Protein AF-A0A9P6MG29-F1 (afdb_monomer_lite)

Secondary structure (DSSP, 8-state):
-HHHHHTTS---SSPPPPHHHHHHHHH-GGG--HHHHT-HHHHHHHHHHHHHHHTTT--HHHHHHHHHHHIIIII-SS---HHHHHHHHHHHHHHHHHHHHHHHHHHHGGG--

Radius of gyration: 18.44 Å; chains: 1; bounding box: 57×37×46 Å

InterPro domains:
  IPR044539 Pachytene checkpoint protein 2-like [PTHR45991] (1-99)
  IPR058249 Pachytene checkpoint protein 2, C-terminal [PF23242] (1-96)

pLDDT: mean 85.02, std 13.1, range [45.41, 98.44]

Organism: NCBI:txid101097

Foldseek 3Di:
DVVCVVVVVDDDPDDADDPVNLVVCVVPVVPDDPVVVPDPNSVLVVLVVVLVVLLPPPDPVLVVCLQVCLCVPQPVDPDDDSVSSSVSSSVSSVVVVVVVVVVVVVVVVVPDD

Structure (mmCIF, N/CA/C/O backbone):
data_AF-A0A9P6MG29-F1
#
_entry.id   AF-A0A9P6MG29-F1
#
loop_
_atom_site.group_PDB
_atom_site.id
_atom_site.type_symbol
_atom_site.label_atom_id
_atom_site.label_alt_id
_atom_site.label_comp_id
_atom_site.label_asym_id
_atom_site.label_entity_id
_atom_site.label_seq_id
_atom_site.pdbx_PDB_ins_code
_atom_site.Cartn_x
_atom_site.Cartn_y
_atom_site.Cartn_z
_atom_site.occupancy
_atom_site.B_iso_or_equiv
_atom_site.auth_seq_id
_atom_site.auth_comp_id
_atom_site.auth_asym_id
_atom_site.auth_atom_id
_atom_site.pdbx_PDB_model_num
ATOM 1 N N . LEU A 1 1 ? 17.660 3.888 1.693 1.00 71.31 1 LEU A N 1
ATOM 2 C CA . LEU A 1 1 ? 17.752 2.534 1.100 1.00 71.31 1 LEU A CA 1
ATOM 3 C C . LEU A 1 1 ? 19.132 2.304 0.496 1.00 71.31 1 LEU A C 1
ATOM 5 O O . LEU A 1 1 ? 19.767 1.323 0.850 1.00 71.31 1 LEU A O 1
ATOM 9 N N . GLU A 1 2 ? 19.620 3.250 -0.311 1.00 80.88 2 GLU A N 1
ATOM 10 C CA . GLU A 1 2 ? 20.983 3.248 -0.871 1.00 80.88 2 GLU A CA 1
ATOM 11 C C . GLU A 1 2 ? 22.071 3.056 0.194 1.00 80.88 2 GLU A C 1
ATOM 13 O O . GLU A 1 2 ? 22.946 2.218 0.025 1.00 80.88 2 GLU A O 1
ATOM 18 N N . GLU A 1 3 ? 21.970 3.732 1.342 1.00 85.56 3 GLU A N 1
ATOM 19 C CA . GLU A 1 3 ? 22.918 3.540 2.454 1.00 85.56 3 GLU A CA 1
ATOM 20 C C . GLU A 1 3 ? 22.904 2.111 3.028 1.00 85.56 3 GLU A C 1
ATOM 22 O O . GLU A 1 3 ? 23.948 1.569 3.376 1.00 85.56 3 GLU A O 1
ATOM 27 N N . LEU A 1 4 ? 21.739 1.454 3.072 1.00 87.38 4 LEU A N 1
ATOM 28 C CA . LEU A 1 4 ? 21.623 0.069 3.548 1.00 87.38 4 LEU A CA 1
ATOM 29 C C . LEU A 1 4 ? 22.197 -0.928 2.530 1.00 87.38 4 LEU A C 1
ATOM 31 O O . LEU A 1 4 ? 22.767 -1.943 2.925 1.00 87.38 4 LEU A O 1
ATOM 35 N N . GLN A 1 5 ? 22.069 -0.632 1.232 1.00 86.38 5 GLN A N 1
ATOM 36 C CA . GLN A 1 5 ? 22.710 -1.395 0.156 1.00 86.38 5 GLN A CA 1
ATOM 37 C C . GLN A 1 5 ? 24.230 -1.193 0.164 1.00 86.38 5 GLN A C 1
ATOM 39 O O . GLN A 1 5 ? 24.970 -2.168 0.084 1.00 86.38 5 GLN A O 1
ATOM 44 N N . ARG A 1 6 ? 24.705 0.051 0.332 1.00 87.56 6 ARG A N 1
ATOM 45 C CA . ARG A 1 6 ? 26.134 0.381 0.482 1.00 87.56 6 ARG A CA 1
ATOM 46 C C . ARG A 1 6 ? 26.764 -0.346 1.664 1.00 87.56 6 ARG A C 1
ATOM 48 O O . ARG A 1 6 ? 27.885 -0.827 1.550 1.00 87.56 6 ARG A O 1
ATOM 55 N N . ALA A 1 7 ? 26.043 -0.438 2.778 1.00 93.56 7 ALA A N 1
ATOM 56 C CA . ALA A 1 7 ? 26.463 -1.185 3.959 1.00 93.56 7 ALA A CA 1
ATOM 57 C C . ALA A 1 7 ? 26.279 -2.713 3.824 1.00 93.56 7 ALA A C 1
ATOM 59 O O . ALA A 1 7 ? 26.540 -3.435 4.781 1.00 93.56 7 ALA A O 1
ATOM 60 N N . ALA A 1 8 ? 25.810 -3.207 2.670 1.00 86.31 8 ALA A N 1
ATOM 61 C CA . ALA A 1 8 ? 25.510 -4.614 2.389 1.00 86.31 8 ALA A CA 1
ATOM 62 C C . ALA A 1 8 ? 24.518 -5.279 3.368 1.00 86.31 8 ALA A C 1
ATOM 64 O O . ALA A 1 8 ? 24.458 -6.504 3.453 1.00 86.31 8 ALA A O 1
ATOM 65 N N . ILE A 1 9 ? 23.709 -4.480 4.072 1.00 93.06 9 ILE A N 1
ATOM 66 C CA . ILE A 1 9 ? 22.671 -4.955 5.001 1.00 93.06 9 ILE A CA 1
ATOM 67 C C . ILE A 1 9 ? 21.506 -5.569 4.220 1.00 93.06 9 ILE A C 1
ATOM 69 O O . ILE A 1 9 ? 20.902 -6.547 4.653 1.00 93.06 9 ILE A O 1
ATOM 73 N N . ILE A 1 10 ? 21.201 -5.003 3.052 1.00 87.31 10 ILE A N 1
ATOM 74 C CA . ILE A 1 10 ? 20.199 -5.525 2.123 1.00 87.31 10 ILE A CA 1
ATOM 75 C C . ILE A 1 10 ? 20.832 -5.747 0.752 1.00 87.31 10 ILE A C 1
ATOM 77 O O . ILE A 1 10 ? 21.582 -4.905 0.259 1.00 87.31 10 ILE A O 1
ATOM 81 N N . GLN A 1 11 ? 20.501 -6.873 0.121 1.00 84.88 11 GLN A N 1
ATOM 82 C CA . GLN A 1 11 ? 20.935 -7.210 -1.235 1.00 84.88 11 GLN A CA 1
ATOM 83 C C . GLN A 1 11 ? 19.719 -7.662 -2.046 1.00 84.88 11 GLN A C 1
ATOM 85 O O . GLN A 1 11 ? 19.389 -8.851 -2.068 1.00 84.88 11 GLN A O 1
ATOM 90 N N . PRO A 1 12 ? 18.978 -6.715 -2.646 1.00 79.25 12 PRO A N 1
ATOM 91 C CA . PRO A 1 12 ? 17.803 -7.066 -3.420 1.00 79.25 12 PRO A CA 1
ATOM 92 C C . PRO A 1 12 ? 18.225 -7.827 -4.678 1.00 79.25 12 PRO A C 1
ATOM 94 O O . PRO A 1 12 ? 19.151 -7.436 -5.383 1.00 79.25 12 PRO A O 1
ATOM 97 N N . LYS A 1 13 ? 17.519 -8.925 -4.957 1.00 80.50 13 LYS A N 1
ATOM 98 C CA . LYS A 1 13 ? 17.738 -9.750 -6.155 1.00 80.50 13 LYS A CA 1
ATOM 99 C C . LYS A 1 13 ? 17.264 -9.061 -7.441 1.00 80.50 13 LYS A C 1
ATOM 101 O O . LYS A 1 13 ? 17.619 -9.497 -8.528 1.00 80.50 13 LYS A O 1
ATOM 106 N N . VAL A 1 14 ? 16.465 -8.004 -7.302 1.00 77.69 14 VAL A N 1
ATOM 107 C CA . VAL A 1 14 ? 15.900 -7.203 -8.390 1.00 77.69 14 VAL A CA 1
ATOM 108 C C . VAL A 1 14 ? 16.294 -5.738 -8.225 1.00 77.69 14 VAL A C 1
ATOM 110 O O . VAL A 1 14 ? 16.477 -5.252 -7.105 1.00 77.69 14 VAL A O 1
ATOM 113 N N . ALA A 1 15 ? 16.432 -5.028 -9.344 1.00 78.06 15 ALA A N 1
ATOM 114 C CA . ALA A 1 15 ? 16.678 -3.593 -9.323 1.00 78.06 15 ALA A CA 1
ATOM 115 C C . ALA A 1 15 ? 15.464 -2.875 -8.721 1.00 78.06 15 ALA A C 1
ATOM 117 O O . ALA A 1 15 ? 14.336 -3.068 -9.165 1.00 78.06 15 ALA A O 1
ATOM 118 N N . LEU A 1 1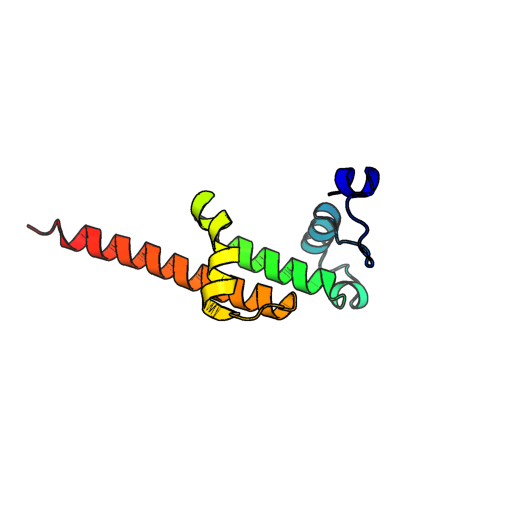6 ? 15.701 -2.050 -7.703 1.00 79.06 16 LEU A N 1
ATOM 119 C CA . LEU A 1 16 ? 14.634 -1.310 -7.044 1.00 79.06 16 LEU A CA 1
ATOM 120 C C . LEU A 1 16 ? 14.317 -0.032 -7.818 1.00 79.06 16 LEU A C 1
ATOM 122 O O . LEU A 1 16 ? 15.222 0.713 -8.203 1.00 79.06 16 LEU A O 1
ATOM 126 N N . LEU A 1 17 ? 13.029 0.246 -8.003 1.00 83.19 17 LEU A N 1
ATOM 127 C CA . LEU A 1 17 ? 12.577 1.513 -8.557 1.00 83.19 17 LEU A CA 1
ATOM 128 C C . LEU A 1 17 ? 12.780 2.630 -7.524 1.00 83.19 17 LEU A C 1
ATOM 130 O O . LEU A 1 17 ? 12.198 2.609 -6.440 1.00 83.19 17 LEU A O 1
ATOM 134 N N . SER A 1 18 ? 13.623 3.613 -7.845 1.00 85.62 18 SER A N 1
ATOM 135 C CA . SER A 1 18 ? 13.816 4.779 -6.980 1.00 85.62 18 SER A CA 1
ATOM 136 C C . SER A 1 18 ? 12.658 5.769 -7.119 1.00 85.62 18 SER A C 1
ATOM 138 O O . SER A 1 18 ? 12.059 5.899 -8.189 1.00 85.62 18 SER A O 1
ATOM 140 N N . TRP A 1 19 ? 12.373 6.520 -6.050 1.00 85.44 19 TRP A N 1
ATOM 141 C CA . TRP A 1 19 ? 11.320 7.540 -6.062 1.00 85.44 19 TRP A CA 1
ATOM 142 C C . TRP A 1 19 ? 11.545 8.589 -7.154 1.00 85.44 19 TRP A C 1
ATOM 144 O O . TRP A 1 19 ? 10.627 8.879 -7.910 1.00 85.44 19 TRP A O 1
ATOM 154 N N . SER A 1 20 ? 12.773 9.094 -7.312 1.00 85.50 20 SER A N 1
ATOM 155 C CA . SER A 1 20 ? 13.099 10.059 -8.370 1.00 85.50 20 SER A CA 1
ATOM 156 C C . SER A 1 20 ? 12.803 9.505 -9.764 1.00 85.50 20 SER A C 1
ATOM 158 O O . SER A 1 20 ? 12.231 10.207 -10.591 1.00 85.50 20 SER A O 1
ATOM 160 N N . ARG A 1 21 ? 13.133 8.230 -10.010 1.00 83.25 21 ARG A N 1
ATOM 161 C CA . ARG A 1 21 ? 12.865 7.565 -11.288 1.00 83.25 21 ARG A CA 1
ATOM 162 C C . ARG A 1 21 ? 11.363 7.403 -11.524 1.00 83.25 21 ARG A C 1
ATOM 164 O O . ARG A 1 21 ? 10.881 7.731 -12.603 1.00 83.25 21 ARG A O 1
ATOM 171 N N . PHE A 1 22 ? 10.620 6.977 -10.507 1.00 87.69 22 PHE A N 1
ATOM 172 C CA . PHE A 1 22 ? 9.162 6.898 -10.563 1.00 87.69 22 PHE A CA 1
ATOM 173 C C . PHE A 1 22 ? 8.505 8.269 -10.812 1.00 87.69 22 PHE A C 1
ATOM 175 O O . PHE A 1 22 ? 7.631 8.379 -11.667 1.00 87.69 22 PHE A O 1
ATOM 182 N N . GLN A 1 23 ? 8.969 9.335 -10.152 1.00 85.94 23 GLN A N 1
ATOM 183 C CA . GLN A 1 23 ? 8.480 10.700 -10.380 1.00 85.94 23 GLN A CA 1
ATOM 184 C C . GLN A 1 23 ? 8.724 11.176 -11.811 1.00 85.94 23 GLN A C 1
ATOM 186 O O . GLN A 1 23 ? 7.825 11.743 -12.429 1.00 85.94 23 GLN A O 1
ATOM 191 N N . THR A 1 24 ? 9.920 10.942 -12.359 1.00 82.44 24 THR A N 1
ATOM 192 C CA . THR A 1 24 ? 10.214 11.279 -13.759 1.00 82.44 24 THR A CA 1
ATOM 193 C C . THR A 1 24 ? 9.231 10.605 -14.711 1.00 82.44 24 THR A C 1
ATOM 195 O O . THR A 1 24 ? 8.819 11.230 -15.687 1.00 82.44 24 THR A O 1
ATOM 198 N N . TYR A 1 25 ? 8.823 9.370 -14.409 1.00 79.31 25 TYR A N 1
ATOM 199 C CA . TYR A 1 25 ? 7.831 8.648 -15.198 1.00 79.31 25 TYR A CA 1
ATOM 200 C C . TYR A 1 25 ? 6.416 9.199 -15.036 1.00 79.31 25 TYR A C 1
ATOM 202 O O . TYR A 1 25 ? 5.735 9.395 -16.037 1.00 79.31 25 TYR A O 1
ATOM 210 N N . LEU A 1 26 ? 5.997 9.531 -13.812 1.00 82.44 26 LEU A N 1
ATOM 211 C CA . LEU A 1 26 ? 4.698 10.167 -13.566 1.00 82.44 26 LEU A CA 1
ATOM 212 C C . LEU A 1 26 ? 4.530 11.498 -14.312 1.00 82.44 26 LEU A C 1
ATOM 214 O O . LEU A 1 26 ? 3.421 11.839 -14.707 1.00 82.44 26 LEU A O 1
ATOM 218 N N . HIS A 1 27 ? 5.609 12.261 -14.497 1.00 81.06 27 HIS A N 1
ATOM 219 C CA . HIS A 1 27 ? 5.555 13.561 -15.171 1.00 81.06 27 HIS A CA 1
ATOM 220 C C . HIS A 1 27 ? 5.655 13.492 -16.699 1.00 81.06 27 HIS A C 1
ATOM 222 O O . HIS A 1 27 ? 5.306 14.466 -17.356 1.00 81.06 27 HIS A O 1
ATOM 228 N N . ASN A 1 28 ? 6.120 12.375 -17.265 1.00 78.31 28 ASN A N 1
ATOM 229 C CA . ASN A 1 28 ? 6.388 12.240 -18.700 1.00 78.31 28 ASN A CA 1
ATOM 230 C C . ASN A 1 28 ? 5.643 11.055 -19.323 1.00 78.31 28 ASN A C 1
ATOM 232 O O . ASN A 1 28 ? 6.194 10.408 -20.208 1.00 78.31 28 ASN A O 1
ATOM 236 N N . VAL A 1 29 ? 4.421 10.761 -18.863 1.00 68.00 29 VAL A N 1
ATOM 237 C CA . VAL A 1 29 ? 3.648 9.567 -19.265 1.00 68.00 29 VAL A CA 1
ATOM 238 C C . VAL A 1 29 ? 3.540 9.422 -20.787 1.00 68.00 29 VAL A C 1
ATOM 240 O O . VAL A 1 29 ? 3.729 8.323 -21.299 1.00 68.00 29 VAL A O 1
ATOM 243 N N . ASP A 1 30 ? 3.370 10.531 -21.511 1.00 68.00 30 ASP A N 1
ATOM 244 C CA . ASP A 1 30 ? 3.252 10.553 -22.979 1.00 68.00 30 ASP A CA 1
ATOM 245 C C . ASP A 1 30 ? 4.541 10.145 -23.727 1.00 68.00 30 ASP A C 1
ATOM 247 O O . ASP A 1 30 ? 4.510 9.904 -24.932 1.00 68.00 30 ASP A O 1
ATOM 251 N N . GLY A 1 31 ? 5.682 10.079 -23.032 1.00 64.62 31 GLY A N 1
ATOM 252 C CA . GLY A 1 31 ? 6.988 9.704 -23.584 1.00 64.62 31 GLY A CA 1
ATOM 253 C C . GLY A 1 31 ? 7.541 8.374 -23.069 1.00 64.62 31 GLY A C 1
ATOM 254 O O . GLY A 1 31 ? 8.690 8.047 -23.379 1.00 64.62 31 GLY A O 1
ATOM 255 N N . LEU A 1 32 ? 6.785 7.618 -22.262 1.00 66.31 32 LEU A N 1
ATOM 256 C CA . LEU A 1 32 ? 7.221 6.290 -21.825 1.00 66.31 32 LEU A CA 1
ATOM 257 C C . LEU A 1 32 ? 7.054 5.262 -22.945 1.00 66.31 32 LEU A C 1
ATOM 259 O O . LEU A 1 32 ? 6.053 5.244 -23.652 1.00 66.31 32 LEU A O 1
ATOM 263 N N . SER A 1 33 ? 8.025 4.353 -23.060 1.00 70.31 33 SER A N 1
ATOM 264 C CA . SER A 1 33 ? 7.814 3.123 -23.817 1.00 70.31 33 SER A CA 1
ATOM 265 C C . SER A 1 33 ? 6.822 2.223 -23.079 1.00 70.31 33 SER A C 1
ATOM 267 O O . SER A 1 33 ? 6.890 2.108 -21.849 1.00 70.31 33 SER A O 1
ATOM 269 N N . ASP A 1 34 ? 5.961 1.531 -23.830 1.00 67.81 34 ASP A N 1
ATOM 270 C CA . ASP A 1 34 ? 5.031 0.533 -23.280 1.00 67.81 34 ASP A CA 1
ATOM 271 C C . ASP A 1 34 ? 5.756 -0.492 -22.395 1.00 67.81 34 ASP A C 1
ATOM 273 O O . ASP A 1 34 ? 5.279 -0.843 -21.322 1.00 67.81 34 ASP A O 1
ATOM 277 N N . GLU A 1 35 ? 6.973 -0.898 -22.765 1.00 69.38 35 GLU A N 1
ATOM 278 C CA . GLU A 1 35 ? 7.794 -1.827 -21.978 1.0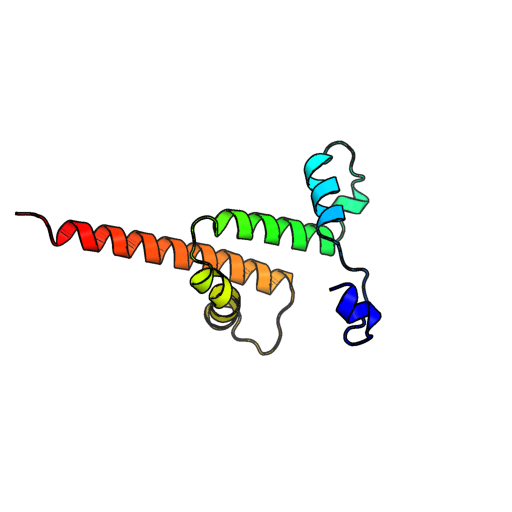0 69.38 35 GLU A CA 1
ATOM 279 C C . GLU A 1 35 ? 8.087 -1.338 -20.550 1.00 69.38 35 GLU A C 1
ATOM 281 O O . GLU A 1 35 ? 8.144 -2.142 -19.622 1.00 69.38 35 GLU A O 1
ATOM 286 N N . THR A 1 36 ? 8.255 -0.028 -20.344 1.00 68.06 36 THR A N 1
ATOM 287 C CA . THR A 1 36 ? 8.537 0.533 -19.011 1.00 68.06 36 THR A CA 1
ATOM 288 C C . THR A 1 36 ? 7.286 0.505 -18.129 1.00 68.06 36 THR A C 1
ATOM 290 O O . THR A 1 36 ? 7.369 0.158 -16.947 1.00 68.06 36 THR A O 1
ATOM 293 N N . LEU A 1 37 ? 6.127 0.819 -18.719 1.00 65.00 37 LEU A N 1
ATOM 294 C CA . LEU A 1 37 ? 4.809 0.777 -18.071 1.00 65.00 37 LEU A CA 1
ATOM 295 C C . LEU A 1 37 ? 4.370 -0.658 -17.728 1.00 65.00 37 LEU A C 1
ATOM 297 O O . LEU A 1 37 ? 3.559 -0.865 -16.827 1.00 65.00 37 LEU A O 1
ATOM 301 N N . MET A 1 38 ? 4.926 -1.650 -18.425 1.00 66.44 38 MET A N 1
ATOM 302 C CA . MET A 1 38 ? 4.633 -3.075 -18.242 1.00 66.44 38 MET A CA 1
ATOM 303 C C . MET A 1 38 ? 5.463 -3.748 -17.135 1.00 66.44 38 MET A C 1
ATOM 305 O O . MET A 1 38 ? 5.236 -4.919 -16.845 1.00 66.44 38 MET A O 1
ATOM 309 N N . THR A 1 39 ? 6.427 -3.061 -16.510 1.00 81.94 39 THR A N 1
ATOM 310 C CA . THR A 1 39 ? 7.228 -3.678 -15.436 1.00 81.94 39 THR A CA 1
ATOM 311 C C . THR A 1 39 ? 6.427 -3.815 -14.136 1.00 81.94 39 THR A C 1
ATOM 313 O O . THR A 1 39 ? 5.821 -2.844 -13.681 1.00 81.94 39 THR A O 1
ATOM 316 N N . GLU A 1 40 ? 6.488 -4.988 -13.488 1.00 79.44 40 GLU A N 1
ATOM 317 C CA . GLU A 1 40 ? 5.801 -5.256 -12.206 1.00 79.44 40 GLU A CA 1
ATOM 318 C C . GLU A 1 40 ? 6.131 -4.184 -11.154 1.00 79.44 40 GLU A C 1
ATOM 320 O O . GLU A 1 40 ? 5.242 -3.596 -10.544 1.00 79.44 40 GLU A O 1
ATOM 325 N N . SER A 1 41 ? 7.411 -3.813 -11.029 1.00 84.19 41 SER A N 1
ATOM 326 C CA . SER A 1 41 ? 7.846 -2.797 -10.062 1.00 84.19 41 SER A CA 1
ATOM 327 C C . SER A 1 41 ? 7.241 -1.408 -10.315 1.00 84.19 41 SER A C 1
ATOM 329 O O . SER A 1 41 ? 7.005 -0.664 -9.360 1.00 84.19 41 SER A O 1
ATOM 331 N N . TRP A 1 42 ? 6.988 -1.030 -11.575 1.00 86.50 42 TRP A N 1
ATOM 332 C CA . TRP A 1 42 ? 6.326 0.239 -11.881 1.00 86.50 42 TRP A CA 1
ATOM 333 C C . TRP A 1 42 ? 4.838 0.185 -11.534 1.00 86.50 42 TRP A C 1
ATOM 335 O O . TRP A 1 42 ? 4.324 1.131 -10.940 1.00 86.50 42 TRP A O 1
ATOM 345 N N . GLN A 1 43 ? 4.169 -0.927 -11.842 1.00 87.06 43 GLN A N 1
ATOM 346 C CA . GLN A 1 43 ? 2.750 -1.132 -11.537 1.00 87.06 43 GLN A CA 1
ATOM 347 C C . GLN A 1 43 ? 2.491 -1.117 -10.026 1.00 87.06 43 GLN A C 1
ATOM 349 O O . GLN A 1 43 ? 1.598 -0.410 -9.554 1.00 87.06 43 GLN A O 1
ATOM 354 N N . GLU A 1 44 ? 3.322 -1.817 -9.252 1.00 90.38 44 GLU A N 1
ATOM 355 C CA . GLU A 1 44 ? 3.279 -1.812 -7.788 1.00 90.38 44 GLU A CA 1
ATOM 356 C C . GLU A 1 44 ? 3.481 -0.400 -7.221 1.00 90.38 44 GLU A C 1
ATOM 358 O O . GLU A 1 44 ? 2.733 0.042 -6.345 1.00 90.38 44 GLU A O 1
ATOM 363 N N . ALA A 1 45 ? 4.463 0.345 -7.743 1.00 90.44 45 ALA A N 1
ATOM 364 C CA . ALA A 1 45 ? 4.729 1.718 -7.318 1.00 90.44 45 ALA A CA 1
ATOM 365 C C . ALA A 1 45 ? 3.583 2.675 -7.682 1.00 90.44 45 ALA A C 1
ATOM 367 O O . ALA A 1 45 ? 3.216 3.527 -6.869 1.00 90.44 45 ALA A O 1
ATOM 368 N N . ALA A 1 46 ? 2.986 2.518 -8.867 1.00 91.00 46 ALA A N 1
ATOM 369 C CA . ALA A 1 46 ? 1.825 3.286 -9.306 1.00 91.00 46 ALA A CA 1
ATOM 370 C C . ALA A 1 46 ? 0.613 3.039 -8.399 1.00 91.00 46 ALA A C 1
ATOM 372 O O . ALA A 1 46 ? 0.016 3.995 -7.897 1.00 91.00 46 ALA A O 1
ATOM 373 N N . LYS A 1 47 ? 0.315 1.770 -8.099 1.00 94.31 47 LYS A N 1
ATOM 374 C CA . LYS A 1 47 ? -0.760 1.377 -7.178 1.00 94.31 47 LYS A CA 1
ATOM 375 C C . LYS A 1 47 ? -0.516 1.916 -5.768 1.00 94.31 47 LYS A C 1
ATOM 377 O O . LYS A 1 47 ? -1.413 2.489 -5.155 1.00 94.31 47 LYS A O 1
ATOM 382 N N . LEU A 1 48 ? 0.710 1.809 -5.255 1.00 95.44 48 LEU A N 1
ATOM 383 C CA . LEU A 1 48 ? 1.068 2.366 -3.948 1.00 95.44 48 LEU A CA 1
ATOM 384 C C . LEU A 1 48 ? 0.919 3.894 -3.902 1.00 95.44 48 LEU A C 1
ATOM 386 O O . LEU A 1 48 ? 0.463 4.437 -2.895 1.00 95.44 48 LEU A O 1
ATOM 390 N N . HIS A 1 49 ? 1.280 4.593 -4.979 1.00 95.06 49 HIS A N 1
ATOM 391 C CA . HIS A 1 49 ? 1.106 6.040 -5.087 1.00 95.06 49 HIS A CA 1
ATOM 392 C C . HIS A 1 49 ? -0.376 6.444 -5.057 1.00 95.06 49 HIS A C 1
ATOM 394 O O . HIS A 1 49 ? -0.736 7.398 -4.365 1.00 95.06 49 HIS A O 1
ATOM 400 N N . GLU A 1 50 ? -1.247 5.696 -5.736 1.00 95.81 50 GLU A N 1
ATOM 401 C CA . GLU A 1 50 ? -2.698 5.895 -5.666 1.00 95.81 50 GLU A CA 1
ATOM 402 C C . GLU A 1 50 ? -3.229 5.704 -4.235 1.00 95.81 50 GLU A C 1
ATOM 404 O O . GLU A 1 50 ? -3.923 6.577 -3.709 1.00 95.81 50 GLU A O 1
ATOM 409 N N . ILE A 1 51 ? -2.828 4.621 -3.561 1.00 97.44 51 ILE A N 1
ATOM 410 C CA . ILE A 1 51 ? -3.198 4.344 -2.161 1.00 97.44 51 ILE A CA 1
ATOM 411 C C . ILE A 1 51 ? -2.713 5.465 -1.229 1.00 97.44 51 ILE A C 1
ATOM 413 O O . ILE A 1 51 ? -3.432 5.885 -0.320 1.00 97.44 51 ILE A O 1
ATOM 417 N N . ALA A 1 52 ? -1.510 5.998 -1.450 1.00 95.81 52 ALA A N 1
ATOM 418 C CA . ALA A 1 52 ? -1.003 7.137 -0.688 1.00 95.81 52 ALA A CA 1
ATOM 419 C C . ALA A 1 52 ? -1.856 8.400 -0.905 1.00 95.81 52 ALA A C 1
ATOM 421 O O . ALA A 1 52 ? -2.091 9.155 0.042 1.00 95.81 52 ALA A O 1
ATOM 422 N N . GLY A 1 53 ? -2.362 8.604 -2.126 1.00 95.69 53 GLY A N 1
ATOM 423 C CA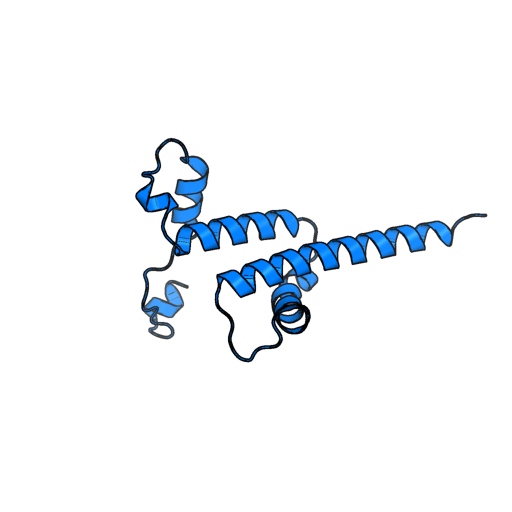 . GLY A 1 53 ? -3.343 9.640 -2.444 1.00 95.69 53 GLY A CA 1
ATOM 424 C C . GLY A 1 53 ? -4.653 9.461 -1.675 1.00 95.69 53 GLY A C 1
ATOM 425 O O . GLY A 1 53 ? -5.159 10.431 -1.107 1.00 95.69 53 GLY A O 1
ATOM 426 N N . GLN A 1 54 ? -5.154 8.224 -1.578 1.00 94.44 54 GLN A N 1
ATOM 427 C CA . GLN A 1 54 ? -6.323 7.888 -0.758 1.00 94.44 54 GLN A CA 1
ATOM 428 C C . GLN A 1 54 ? -6.060 8.201 0.721 1.00 94.44 54 GLN A C 1
ATOM 430 O O . GLN A 1 54 ? -6.880 8.837 1.364 1.00 94.44 54 GLN A O 1
ATOM 435 N N . ALA A 1 55 ? -4.888 7.868 1.262 1.00 94.88 55 ALA A N 1
ATOM 436 C CA . ALA A 1 55 ? -4.547 8.102 2.670 1.00 94.88 55 ALA A CA 1
ATOM 437 C C . ALA A 1 55 ? -4.270 9.580 3.041 1.00 94.88 55 ALA A C 1
ATOM 439 O O . ALA A 1 55 ? -3.911 9.884 4.187 1.00 94.88 55 ALA A O 1
ATOM 440 N N . LYS A 1 56 ? -4.412 10.528 2.106 1.00 94.06 56 LYS A N 1
ATOM 441 C CA . LYS A 1 56 ? -4.174 11.954 2.359 1.00 94.06 56 LYS A CA 1
ATOM 442 C C . LYS A 1 56 ? -5.115 12.486 3.448 1.00 94.06 56 LYS A C 1
ATOM 444 O O . LYS A 1 56 ? -6.316 12.251 3.428 1.00 94.06 56 LYS A O 1
ATOM 449 N N . GLY A 1 57 ? -4.556 13.238 4.397 1.00 91.12 57 GLY A N 1
ATOM 450 C CA . GLY A 1 57 ? -5.295 13.794 5.540 1.00 91.12 57 GLY A CA 1
ATOM 451 C C . GLY A 1 57 ? -5.321 12.889 6.776 1.00 91.12 57 GLY A C 1
ATOM 452 O O . GLY A 1 57 ? -5.664 13.354 7.861 1.00 91.12 57 GLY A O 1
ATOM 453 N N . MET A 1 58 ? -4.884 11.632 6.664 1.00 93.69 58 MET A N 1
ATOM 454 C CA . MET A 1 58 ? -4.702 10.767 7.828 1.00 93.69 58 MET A CA 1
ATOM 455 C C . MET A 1 58 ? -3.494 11.203 8.667 1.00 93.69 58 MET A C 1
ATOM 457 O O . MET A 1 58 ? -2.483 11.688 8.156 1.00 93.69 58 MET A O 1
ATOM 461 N N . SER A 1 59 ? -3.563 10.972 9.981 1.00 94.50 59 SER A N 1
ATOM 462 C CA . SER A 1 59 ? -2.421 11.227 10.861 1.00 94.50 59 SER A CA 1
ATOM 463 C C . SER A 1 59 ? -1.256 10.280 10.545 1.00 94.50 59 SER A C 1
ATOM 465 O O . SER A 1 59 ? -1.460 9.108 10.222 1.00 94.50 59 SER A O 1
ATOM 467 N N . GLY A 1 60 ? -0.014 10.731 10.752 1.00 94.38 60 GLY A N 1
ATOM 468 C CA . GLY A 1 60 ? 1.159 9.861 10.591 1.00 94.38 60 GLY A CA 1
ATOM 469 C C . GLY A 1 60 ? 1.131 8.621 11.500 1.00 94.38 60 GLY A C 1
ATOM 470 O O . GLY A 1 60 ? 1.712 7.592 11.162 1.00 94.38 60 GLY A O 1
ATOM 471 N N . ARG A 1 61 ? 0.426 8.688 12.641 1.00 94.56 61 ARG A N 1
ATOM 472 C CA . ARG A 1 61 ? 0.189 7.529 13.515 1.00 94.56 61 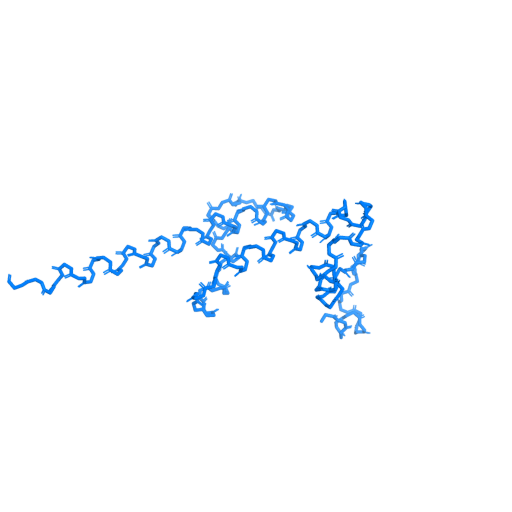ARG A CA 1
ATOM 473 C C . ARG A 1 61 ? -0.722 6.505 12.839 1.00 94.56 61 ARG A C 1
ATOM 475 O O . ARG A 1 61 ? -0.415 5.321 12.894 1.00 94.56 61 ARG A O 1
ATOM 482 N N . THR A 1 62 ? -1.803 6.956 12.207 1.00 94.56 62 THR A N 1
ATOM 483 C CA . THR A 1 62 ? -2.725 6.091 11.460 1.00 94.56 62 THR A CA 1
ATOM 484 C C . THR A 1 62 ? -2.010 5.449 10.279 1.00 94.56 62 THR A C 1
ATOM 486 O O . THR A 1 62 ? -2.021 4.228 10.173 1.00 94.56 62 THR A O 1
ATOM 489 N N . ILE A 1 63 ? -1.274 6.236 9.485 1.00 96.12 63 ILE A N 1
ATOM 490 C CA . ILE A 1 63 ? -0.527 5.740 8.316 1.00 96.12 63 ILE A CA 1
ATOM 491 C C . ILE A 1 63 ? 0.427 4.601 8.700 1.00 96.12 63 ILE A C 1
ATOM 493 O O . ILE A 1 63 ? 0.435 3.557 8.056 1.00 96.12 63 ILE A O 1
ATOM 497 N N . ARG A 1 64 ? 1.184 4.748 9.797 1.00 96.94 64 ARG A N 1
ATOM 498 C CA . ARG A 1 64 ? 2.104 3.698 10.272 1.00 96.94 64 ARG A CA 1
ATOM 499 C C . ARG A 1 64 ? 1.408 2.411 10.731 1.00 96.94 64 ARG A C 1
ATOM 501 O O . ARG A 1 64 ? 2.057 1.371 10.765 1.00 96.94 64 ARG A O 1
ATOM 508 N N .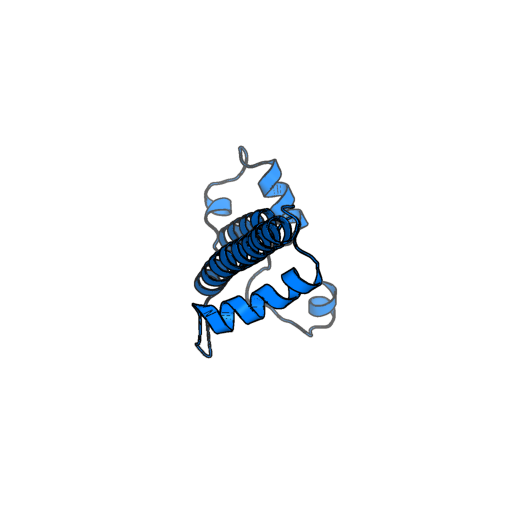 LYS A 1 65 ? 0.123 2.463 11.099 1.00 97.06 65 LYS A N 1
ATOM 509 C CA . LYS A 1 65 ? -0.660 1.282 11.503 1.00 97.06 65 LYS A CA 1
ATOM 510 C C . LYS A 1 65 ? -1.262 0.526 10.320 1.00 97.06 65 LYS A C 1
ATOM 512 O O . LYS A 1 65 ? -1.499 -0.671 10.459 1.00 97.06 65 LYS A O 1
ATOM 517 N N . LEU A 1 66 ? -1.505 1.193 9.189 1.00 97.44 66 LEU A N 1
ATOM 518 C CA . LEU A 1 66 ? -2.181 0.600 8.030 1.00 97.44 66 LEU A CA 1
ATOM 519 C C . LEU A 1 66 ? -1.568 -0.734 7.570 1.00 97.44 66 LEU A C 1
ATOM 521 O O . LEU A 1 66 ? -2.345 -1.661 7.368 1.00 97.44 66 LEU A O 1
ATOM 525 N N . PRO A 1 67 ? -0.229 -0.906 7.484 1.00 97.69 67 PRO A N 1
ATOM 526 C CA . PRO A 1 67 ? 0.363 -2.185 7.080 1.00 97.69 67 PRO A CA 1
ATOM 527 C C . PRO A 1 67 ? -0.051 -3.359 7.977 1.00 97.69 67 PRO A C 1
ATOM 529 O O . PRO A 1 67 ? -0.380 -4.439 7.492 1.00 97.69 67 PRO A O 1
ATOM 532 N N . PHE A 1 68 ? -0.079 -3.135 9.294 1.00 97.44 68 PHE A N 1
ATOM 533 C CA . PHE A 1 68 ? -0.463 -4.156 10.268 1.00 97.44 68 PHE A CA 1
ATOM 534 C C . PHE A 1 68 ? -1.954 -4.483 10.180 1.00 97.44 68 PHE A C 1
ATOM 536 O O . PHE A 1 68 ? -2.335 -5.650 10.249 1.00 97.44 68 PHE A O 1
ATOM 543 N N . LEU A 1 69 ? -2.791 -3.457 10.014 1.00 97.44 69 LEU A N 1
ATOM 544 C CA . LEU A 1 69 ? -4.237 -3.622 9.875 1.00 97.44 69 LEU A CA 1
ATOM 545 C C . LEU A 1 69 ? -4.601 -4.340 8.572 1.00 97.44 69 LEU A C 1
ATOM 547 O O . LEU A 1 69 ? -5.442 -5.231 8.603 1.00 97.44 69 LEU A O 1
ATOM 551 N N . ALA A 1 70 ? -3.923 -4.028 7.467 1.00 98.12 70 ALA A N 1
ATOM 552 C CA . ALA A 1 70 ? -4.103 -4.714 6.191 1.00 98.12 70 ALA A CA 1
ATOM 553 C C . ALA A 1 70 ? -3.793 -6.201 6.303 1.00 98.12 70 ALA A C 1
ATOM 555 O O . ALA A 1 70 ? -4.601 -7.047 5.918 1.00 98.12 70 ALA A O 1
ATOM 556 N N . HIS A 1 71 ? -2.658 -6.523 6.920 1.00 98.06 71 HIS A N 1
ATOM 557 C CA . HIS A 1 71 ? -2.262 -7.906 7.107 1.00 98.06 71 HIS A CA 1
ATOM 558 C C . HIS A 1 71 ? -3.231 -8.676 8.017 1.00 98.06 71 HIS A C 1
ATOM 560 O O . HIS A 1 71 ? -3.672 -9.771 7.673 1.00 98.06 71 HIS A O 1
ATOM 566 N N . ALA A 1 72 ? -3.583 -8.114 9.175 1.00 97.44 72 ALA A N 1
ATOM 567 C CA . ALA A 1 72 ? -4.467 -8.771 10.138 1.00 97.44 72 ALA A CA 1
ATOM 568 C C . ALA A 1 72 ? -5.932 -8.840 9.671 1.00 97.44 72 ALA A C 1
ATOM 570 O O . ALA A 1 72 ? -6.644 -9.779 10.024 1.00 97.44 72 ALA A O 1
ATOM 571 N N . GLY A 1 73 ? -6.392 -7.848 8.908 1.00 96.50 73 GLY A N 1
ATOM 572 C CA . GLY A 1 73 ? -7.781 -7.730 8.470 1.00 96.50 73 GLY A CA 1
ATOM 573 C C . GLY A 1 73 ? -8.094 -8.484 7.182 1.00 96.50 73 GLY A C 1
ATOM 574 O O . GLY A 1 73 ? -9.174 -9.057 7.083 1.00 96.50 73 GLY A O 1
ATOM 575 N N . TYR A 1 74 ? -7.163 -8.506 6.222 1.00 97.44 74 TYR A N 1
ATOM 576 C CA . TYR A 1 74 ? -7.445 -8.979 4.861 1.00 97.44 74 TYR A CA 1
ATOM 577 C C . TYR A 1 74 ? -6.523 -10.101 4.364 1.00 97.44 74 TYR A C 1
ATOM 579 O O . TYR A 1 74 ? -6.920 -10.826 3.461 1.00 97.44 74 TYR A O 1
ATOM 587 N N . ILE A 1 75 ? -5.319 -10.270 4.928 1.00 97.50 75 ILE A N 1
ATOM 588 C CA . ILE A 1 75 ? -4.343 -11.265 4.437 1.00 97.50 75 ILE A CA 1
ATOM 589 C C . ILE A 1 75 ? -4.358 -12.537 5.287 1.00 97.50 75 ILE A C 1
ATOM 591 O O . ILE A 1 75 ? -4.572 -13.623 4.763 1.00 97.50 75 ILE A O 1
ATOM 595 N N . GLN A 1 76 ? -4.111 -12.413 6.596 1.00 96.00 76 GLN A 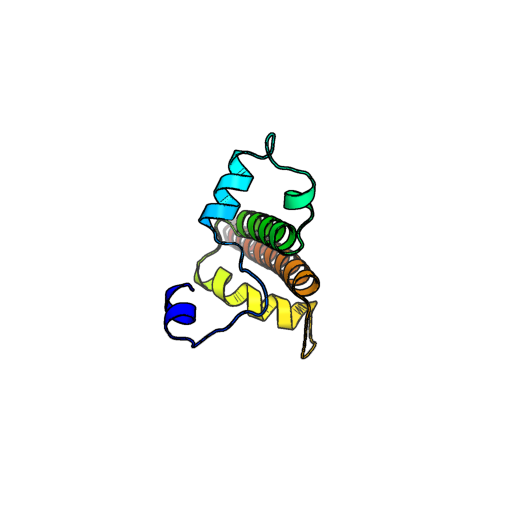N 1
ATOM 596 C CA . GLN A 1 76 ? -4.166 -13.514 7.576 1.00 96.00 76 GLN A CA 1
ATOM 597 C C . GLN A 1 76 ? -3.358 -14.773 7.191 1.00 96.00 76 GLN A C 1
ATOM 599 O O . GLN A 1 76 ? -3.671 -15.884 7.609 1.00 96.00 76 GLN A O 1
ATOM 604 N N . SER A 1 77 ? -2.282 -14.586 6.428 1.00 95.44 77 SER A N 1
ATOM 605 C CA . SER A 1 77 ? -1.374 -15.629 5.950 1.00 95.44 77 SER A CA 1
ATOM 606 C C . SER A 1 77 ? 0.049 -15.313 6.419 1.00 95.44 77 SER A C 1
ATOM 608 O O . SER A 1 77 ? 0.377 -14.138 6.564 1.00 95.44 77 SER A O 1
ATOM 610 N N . PRO A 1 78 ? 0.912 -16.314 6.676 1.00 94.69 78 PRO A N 1
ATOM 611 C CA . PRO A 1 78 ? 2.318 -16.068 7.005 1.00 94.69 78 PRO A CA 1
ATOM 612 C C . PRO A 1 78 ? 3.101 -15.398 5.865 1.00 94.69 78 PRO A C 1
ATOM 614 O O . PRO A 1 78 ? 4.110 -14.745 6.124 1.00 94.69 78 PRO A O 1
ATOM 617 N N . GLU A 1 79 ? 2.643 -15.550 4.621 1.00 93.62 79 GLU A N 1
ATOM 618 C CA . GLU A 1 79 ? 3.266 -14.974 3.429 1.00 93.62 79 GLU A CA 1
ATOM 619 C C . GLU A 1 79 ? 2.215 -14.305 2.534 1.00 93.62 79 GLU A C 1
ATOM 621 O O . GLU A 1 79 ? 1.072 -14.764 2.442 1.00 93.62 79 GLU A O 1
ATOM 626 N N . ALA A 1 80 ? 2.615 -13.228 1.857 1.00 94.38 80 ALA A N 1
ATOM 627 C CA . ALA A 1 80 ? 1.803 -12.520 0.876 1.00 94.38 80 ALA A CA 1
ATOM 628 C C . ALA A 1 80 ? 2.682 -11.960 -0.244 1.00 94.38 80 ALA A C 1
ATOM 630 O O . ALA A 1 80 ? 3.805 -11.513 0.000 1.00 94.38 80 ALA A O 1
ATOM 631 N N . THR A 1 81 ? 2.156 -11.962 -1.468 1.00 93.81 81 THR A N 1
ATOM 632 C CA . THR A 1 81 ? 2.776 -11.252 -2.591 1.00 93.81 81 THR A CA 1
ATOM 633 C C . THR A 1 81 ? 2.521 -9.749 -2.471 1.00 93.81 81 THR A C 1
ATOM 635 O O . THR A 1 81 ? 1.610 -9.315 -1.757 1.00 93.81 81 THR A O 1
ATOM 638 N N . MET A 1 82 ? 3.316 -8.941 -3.176 1.00 93.69 82 MET A N 1
ATOM 639 C CA . MET A 1 82 ? 3.156 -7.485 -3.165 1.00 93.69 82 MET A CA 1
ATOM 640 C C . MET A 1 82 ? 1.770 -7.063 -3.670 1.00 93.69 82 MET A C 1
ATOM 642 O O . MET A 1 82 ? 1.124 -6.232 -3.037 1.00 93.69 82 MET A O 1
ATOM 646 N N . ASP A 1 83 ? 1.263 -7.686 -4.737 1.00 93.81 83 ASP A N 1
ATOM 647 C CA . ASP A 1 83 ? -0.063 -7.381 -5.286 1.00 93.81 83 ASP A CA 1
ATOM 648 C C . ASP A 1 83 ? -1.195 -7.581 -4.278 1.00 93.81 83 ASP A C 1
ATOM 650 O O . ASP A 1 83 ? -2.022 -6.676 -4.098 1.00 93.81 83 ASP A O 1
ATOM 654 N N . ILE A 1 84 ? -1.188 -8.734 -3.591 1.00 96.50 84 ILE A N 1
ATOM 655 C CA . ILE A 1 84 ? -2.147 -9.076 -2.529 1.00 96.50 84 ILE A CA 1
ATOM 656 C C . ILE A 1 84 ? -2.029 -8.063 -1.392 1.00 96.50 84 ILE A C 1
ATOM 658 O O . ILE A 1 84 ? -3.032 -7.559 -0.884 1.00 96.50 84 ILE A O 1
ATOM 662 N N . PHE A 1 85 ? -0.798 -7.729 -1.001 1.00 98.06 85 PHE A N 1
ATOM 663 C CA . PHE A 1 85 ? -0.563 -6.775 0.072 1.00 98.06 85 PHE A CA 1
ATOM 664 C C . PHE A 1 85 ? -1.076 -5.371 -0.274 1.00 98.06 85 PHE A C 1
ATOM 666 O O . PHE A 1 85 ? -1.723 -4.732 0.555 1.00 98.06 85 PHE A O 1
ATOM 673 N N . LEU A 1 86 ? -0.837 -4.890 -1.496 1.00 97.88 86 LEU A N 1
ATOM 674 C CA . LEU A 1 86 ? -1.307 -3.583 -1.959 1.00 97.88 86 LEU A CA 1
ATOM 675 C C . LEU A 1 86 ? -2.834 -3.526 -2.078 1.00 97.88 86 LEU A C 1
ATOM 677 O O . LEU A 1 86 ? -3.432 -2.497 -1.769 1.00 97.88 86 LEU A O 1
ATOM 681 N N . GLU A 1 87 ? -3.483 -4.615 -2.489 1.00 97.88 87 GLU A N 1
ATOM 682 C CA . GLU A 1 87 ? -4.947 -4.707 -2.494 1.00 97.88 87 GLU A CA 1
ATOM 683 C C . GLU A 1 87 ? -5.522 -4.624 -1.074 1.00 97.88 87 GLU A C 1
ATOM 685 O O . GLU A 1 87 ? -6.340 -3.745 -0.787 1.00 97.88 87 GLU A O 1
ATOM 690 N N . ALA A 1 88 ? -5.009 -5.441 -0.151 1.00 98.31 88 ALA A N 1
ATOM 691 C CA . ALA A 1 88 ? -5.378 -5.395 1.263 1.00 98.31 88 ALA A CA 1
ATOM 692 C C . ALA A 1 88 ? -5.144 -4.005 1.885 1.00 98.31 88 ALA A C 1
ATOM 694 O O . ALA A 1 88 ? -5.957 -3.514 2.678 1.00 98.31 88 ALA A O 1
ATOM 695 N N . LEU A 1 89 ? -4.042 -3.342 1.523 1.00 98.44 89 LEU A N 1
ATOM 696 C CA . LEU A 1 89 ? -3.718 -2.001 2.001 1.00 98.44 89 LEU A CA 1
ATOM 697 C C . LEU A 1 89 ? -4.736 -0.965 1.511 1.00 98.44 89 LEU A C 1
ATOM 699 O O . LEU A 1 89 ? -5.189 -0.149 2.314 1.00 98.44 89 LEU A O 1
ATOM 703 N N . SER A 1 90 ? -5.142 -1.026 0.239 1.00 98.12 90 SER A N 1
ATOM 704 C CA . SER A 1 90 ? -6.181 -0.145 -0.312 1.00 98.12 90 SER A CA 1
ATOM 705 C C . SER A 1 90 ? -7.521 -0.327 0.409 1.00 98.12 90 SER A C 1
ATOM 707 O O . SER A 1 90 ? -8.113 0.653 0.869 1.00 98.12 90 SER A O 1
ATOM 709 N N . MET A 1 91 ? -7.954 -1.577 0.624 1.00 98.06 91 MET A N 1
ATOM 710 C CA . MET A 1 91 ? -9.176 -1.876 1.388 1.00 98.06 91 MET A CA 1
ATOM 711 C C . MET A 1 91 ? -9.107 -1.318 2.816 1.00 98.06 91 MET A C 1
ATOM 713 O O . MET A 1 91 ? -10.081 -0.771 3.342 1.00 98.06 91 MET A O 1
ATOM 717 N N . THR A 1 92 ? -7.936 -1.410 3.446 1.00 98.12 92 THR A N 1
ATOM 718 C CA . THR A 1 92 ? -7.709 -0.909 4.808 1.00 98.12 92 THR A CA 1
ATOM 719 C C . THR A 1 92 ? -7.795 0.607 4.880 1.00 98.12 92 THR A C 1
ATOM 721 O O . THR A 1 92 ? -8.445 1.129 5.783 1.00 98.12 92 THR A O 1
ATOM 724 N N . VAL A 1 93 ? -7.194 1.325 3.926 1.00 97.50 93 VAL A N 1
ATOM 725 C CA . VAL A 1 93 ? -7.300 2.791 3.848 1.00 97.50 93 VAL A CA 1
ATOM 726 C C . VAL A 1 93 ? -8.760 3.213 3.722 1.00 97.50 93 VAL A C 1
ATOM 728 O O . VAL A 1 93 ? -9.221 4.026 4.524 1.00 97.50 93 VAL A O 1
ATOM 731 N N . ALA A 1 94 ? -9.508 2.607 2.796 1.00 95.69 94 ALA A N 1
ATOM 732 C CA . ALA A 1 94 ? -10.931 2.890 2.620 1.00 95.69 94 ALA A CA 1
ATOM 733 C C . ALA A 1 94 ? -11.735 2.642 3.913 1.00 95.69 94 ALA A C 1
ATOM 735 O O . ALA A 1 94 ? -12.585 3.448 4.296 1.00 95.69 94 ALA A O 1
ATOM 736 N N . THR A 1 95 ? -11.429 1.558 4.629 1.00 95.00 95 THR A N 1
ATOM 737 C CA . THR A 1 95 ? -12.089 1.201 5.897 1.00 95.00 95 THR A CA 1
ATOM 738 C C . THR A 1 95 ? -11.800 2.209 7.011 1.00 95.00 95 THR A C 1
ATOM 740 O O . THR A 1 95 ? -12.712 2.646 7.721 1.00 95.00 95 THR A O 1
ATOM 743 N N . GLU A 1 96 ? -10.539 2.607 7.174 1.00 93.19 96 GLU A N 1
ATOM 744 C CA . GLU A 1 96 ? -10.130 3.559 8.210 1.00 93.19 96 GLU A CA 1
ATOM 745 C C . GLU A 1 96 ? -10.693 4.960 7.937 1.00 93.19 96 GLU A C 1
ATOM 747 O O . GLU A 1 96 ? -11.148 5.632 8.862 1.00 93.19 96 GLU A O 1
ATOM 752 N N . GLN A 1 97 ? -10.747 5.382 6.670 1.00 89.62 97 GLN A N 1
ATOM 753 C CA . GLN A 1 97 ? -11.384 6.642 6.279 1.00 89.62 97 GLN A CA 1
ATOM 754 C C . GLN A 1 97 ? -12.866 6.671 6.651 1.00 89.62 97 GLN A C 1
ATOM 756 O O . GLN A 1 97 ? -13.329 7.622 7.280 1.00 89.62 97 GLN A O 1
ATOM 761 N N . GLN A 1 98 ? -13.609 5.613 6.318 1.00 86.88 98 GLN A N 1
ATOM 762 C CA . GLN A 1 98 ? -15.021 5.500 6.691 1.00 86.88 98 GLN A CA 1
ATOM 763 C C . GLN A 1 98 ? -15.221 5.509 8.209 1.00 86.88 98 GLN A C 1
ATOM 765 O O . GLN A 1 98 ? -16.212 6.048 8.698 1.00 86.88 98 GLN A O 1
ATOM 770 N N . SER A 1 99 ? -14.294 4.916 8.960 1.00 82.62 99 SER A N 1
ATOM 771 C CA . SER A 1 99 ? -14.368 4.870 10.421 1.00 82.62 99 SER A CA 1
ATOM 772 C C . SER A 1 99 ? -14.161 6.252 11.045 1.00 82.62 99 SER A C 1
ATOM 774 O O . SER A 1 99 ? -14.904 6.609 11.956 1.00 82.62 99 SER A O 1
ATOM 776 N N . CYS A 1 100 ? -13.230 7.060 10.524 1.00 74.75 100 CYS A N 1
ATOM 777 C CA . CYS A 1 100 ? -13.082 8.462 10.931 1.00 74.75 100 CYS A CA 1
ATOM 778 C C . CYS A 1 100 ? -14.348 9.279 10.631 1.00 74.75 100 CYS A C 1
ATOM 780 O O . CYS A 1 100 ? -14.863 9.932 11.532 1.00 74.75 100 CYS A O 1
ATOM 782 N N . LEU A 1 101 ? -14.905 9.162 9.420 1.00 71.38 101 LEU A N 1
ATOM 783 C CA . LEU A 1 101 ? -16.126 9.883 9.031 1.00 71.38 101 LEU A CA 1
ATOM 784 C C . LEU A 1 101 ? -17.331 9.527 9.910 1.00 71.38 101 LEU A C 1
ATOM 786 O O . LEU A 1 101 ? -18.130 10.394 10.257 1.00 71.38 101 LEU A O 1
ATOM 790 N N . ARG A 1 102 ? -17.474 8.254 10.300 1.00 67.75 102 ARG A N 1
ATOM 791 C CA . ARG A 1 102 ? -18.555 7.844 11.206 1.00 67.75 102 ARG A CA 1
ATOM 792 C C . ARG A 1 102 ? -18.429 8.509 12.574 1.00 67.75 102 ARG A C 1
ATOM 794 O O . ARG A 1 102 ? -19.445 8.927 13.118 1.00 67.75 102 ARG A O 1
ATOM 801 N N . LEU A 1 103 ? -17.222 8.644 13.123 1.00 64.50 103 LEU A N 1
ATOM 802 C CA . LEU A 1 103 ? -17.029 9.301 14.422 1.00 64.50 103 LEU A CA 1
ATOM 803 C C . LEU A 1 103 ? -17.444 10.777 14.394 1.00 64.50 103 LEU A C 1
ATOM 805 O O . LEU A 1 103 ? -18.052 11.235 15.360 1.00 64.50 103 LEU A O 1
ATOM 809 N N . ASP A 1 104 ? -17.204 11.477 13.285 1.00 62.31 104 ASP A N 1
ATOM 810 C CA . ASP A 1 104 ? -17.619 12.875 13.125 1.00 62.31 104 ASP A CA 1
ATOM 811 C C . ASP A 1 104 ? -19.154 13.007 13.144 1.00 62.31 104 ASP A C 1
ATOM 813 O O . ASP A 1 104 ? -19.696 13.863 13.840 1.00 62.31 104 ASP A O 1
ATOM 817 N N . THR A 1 105 ? -19.883 12.084 12.500 1.00 61.56 105 THR A N 1
ATOM 818 C CA . THR A 1 105 ? -21.362 12.107 12.504 1.00 61.56 105 THR A CA 1
ATOM 819 C C . THR A 1 105 ? -21.990 11.850 13.878 1.00 61.56 105 THR A C 1
ATOM 821 O O . THR A 1 105 ? -23.053 12.387 14.178 1.00 61.56 105 THR A O 1
ATOM 824 N N . PHE A 1 106 ? -21.342 11.058 14.740 1.00 57.22 106 PHE A N 1
ATOM 825 C CA . PHE A 1 106 ? -21.834 10.809 16.102 1.00 57.22 106 PHE A CA 1
ATOM 826 C C . PHE A 1 106 ? -21.505 11.950 17.075 1.00 57.22 106 PHE A C 1
ATOM 828 O O . PHE A 1 106 ? -22.145 12.056 18.124 1.00 57.22 106 PHE A O 1
ATOM 835 N N . ALA A 1 107 ? -20.510 12.786 16.763 1.00 57.97 107 ALA A N 1
ATOM 836 C CA . ALA A 1 107 ? -20.158 13.946 17.577 1.00 57.97 107 ALA A CA 1
ATOM 837 C C . ALA A 1 107 ? -21.198 15.074 17.450 1.00 57.97 107 ALA A C 1
ATOM 839 O O . ALA A 1 107 ? -21.502 15.727 18.450 1.00 57.97 107 ALA A O 1
ATOM 840 N N . ASP A 1 108 ? -21.799 15.246 16.269 1.00 56.84 108 ASP A N 1
ATOM 841 C CA . ASP A 1 108 ? -22.814 16.281 16.021 1.00 56.84 108 ASP A CA 1
ATOM 842 C C . ASP A 1 108 ? -24.175 15.980 16.678 1.00 56.84 108 ASP A C 1
ATOM 844 O O . ASP A 1 108 ? -24.867 16.896 17.123 1.00 56.84 108 ASP A O 1
ATOM 848 N N . ASP A 1 109 ? -24.551 14.706 16.831 1.00 57.62 109 ASP A N 1
ATOM 849 C CA . ASP A 1 109 ? -25.852 14.321 17.414 1.00 57.62 109 ASP A CA 1
ATOM 850 C C . ASP A 1 109 ? -25.917 14.531 18.943 1.00 57.62 109 ASP A C 1
ATOM 852 O O . ASP A 1 109 ? -26.985 14.615 19.545 1.00 57.62 109 ASP A O 1
ATOM 856 N N . LYS A 1 110 ? -24.762 14.690 19.602 1.00 57.19 110 LYS A N 1
ATOM 857 C CA . LYS A 1 110 ? -24.677 14.970 21.047 1.00 57.19 110 LYS A CA 1
ATOM 858 C C . LYS A 1 110 ? -24.887 16.445 21.403 1.00 57.19 110 LYS A C 1
ATOM 860 O O . LYS A 1 110 ? -24.917 16.761 22.591 1.00 57.19 110 LYS A O 1
ATOM 865 N N . ASN A 1 111 ? -25.010 17.329 20.411 1.00 52.16 111 ASN A N 1
ATOM 866 C CA . ASN A 1 111 ? -25.089 18.779 20.607 1.00 52.16 111 ASN A CA 1
ATOM 867 C C . ASN A 1 111 ? -26.388 19.401 20.064 1.00 52.16 111 ASN A C 1
ATOM 869 O O . ASN A 1 111 ? -26.450 20.605 19.808 1.00 52.16 111 ASN A O 1
ATOM 873 N N . LYS A 1 112 ? -27.431 18.586 19.870 1.00 45.41 112 LYS A N 1
ATOM 874 C CA . LYS A 1 112 ? -28.764 19.070 19.506 1.00 45.41 112 LYS A CA 1
ATOM 875 C C . LYS A 1 112 ? -29.527 19.482 20.782 1.00 45.41 112 LYS A C 1
ATOM 877 O O . LYS A 1 112 ? -29.558 18.676 21.711 1.00 45.41 112 LYS A O 1
ATOM 882 N N . PRO A 1 113 ? -30.071 20.714 20.855 1.00 58.34 113 PRO A N 1
ATOM 883 C CA . PRO A 1 113 ? -30.774 21.220 22.036 1.00 58.34 113 PRO A CA 1
ATOM 884 C C . PRO A 1 113 ? -32.080 20.473 22.324 1.00 58.34 113 PRO A C 1
ATOM 886 O O . PRO A 1 113 ? -32.705 19.973 21.358 1.00 58.34 113 PRO A O 1
#

Sequence (113 aa):
LEELQRAAIIQPKVALLSWSRFQTYLHNVDGLSDETLMTESWQEAAKLHEIAGQAKGMSGRTIRKLPFLAHAGYIQSPEATMDIFLEALSMTVATEQQSCLRLDTFADDKNKP